Protein AF-A0A9Q0ZVD1-F1 (afdb_monomer)

Sequence (85 aa):
MRKIVAQSLTGEKFSKEQASRDPDNYFNIRMLTCPAAEMVDGSKVLYFEQAFWRTPQKPFRQRFYMVKPCPKELKCDVEVGFVCH

Solvent-accessible surface area (backbone atoms only — not comparable to full-atom values): 4850 Å² total; per-residue (Å²): 107,44,66,59,54,52,57,68,62,38,47,78,50,66,39,48,70,58,16,69,76,40,61,92,84,33,71,44,35,34,36,45,24,44,86,70,48,72,46,97,89,69,29,38,30,28,38,36,37,34,14,49,61,92,41,65,91,58,54,84,41,75,49,39,38,36,36,27,67,38,58,89,91,48,99,58,70,57,39,78,44,74,60,81,129

Structure (mmCIF, N/CA/C/O backbone):
data_AF-A0A9Q0ZVD1-F1
#
_entry.id   AF-A0A9Q0ZVD1-F1
#
loop_
_atom_site.group_PDB
_atom_site.id
_atom_site.type_symbol
_atom_site.label_atom_id
_atom_site.label_alt_id
_atom_site.label_comp_id
_atom_site.label_asym_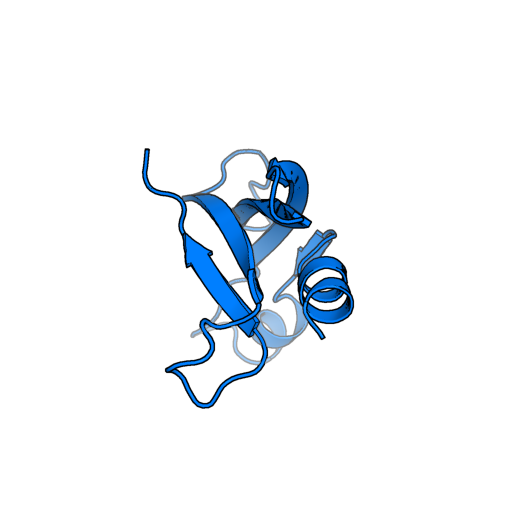id
_atom_site.label_entity_id
_atom_site.label_seq_id
_atom_site.pdbx_PDB_ins_code
_atom_site.Cartn_x
_atom_site.Cartn_y
_atom_site.Cartn_z
_atom_site.occupancy
_atom_site.B_iso_or_equiv
_atom_site.auth_seq_id
_atom_site.auth_comp_id
_atom_site.auth_asym_id
_atom_site.auth_atom_id
_atom_site.pdbx_PDB_model_num
ATOM 1 N N . MET A 1 1 ? -16.680 -1.137 9.182 1.00 75.62 1 MET A N 1
ATOM 2 C CA . MET A 1 1 ? -15.927 -0.447 8.111 1.00 75.62 1 MET A CA 1
ATOM 3 C C . MET A 1 1 ? -14.409 -0.451 8.311 1.00 75.62 1 MET A C 1
ATOM 5 O O . MET A 1 1 ? -13.753 -1.119 7.526 1.00 75.62 1 MET A O 1
ATOM 9 N N . ARG A 1 2 ? -13.817 0.148 9.365 1.00 84.19 2 ARG A N 1
ATOM 10 C CA . ARG A 1 2 ? -12.335 0.198 9.534 1.00 84.19 2 ARG A CA 1
ATOM 11 C C . ARG A 1 2 ? -11.595 -1.150 9.444 1.00 84.19 2 ARG A C 1
ATOM 13 O O . ARG A 1 2 ? -10.540 -1.228 8.831 1.00 84.19 2 ARG A O 1
ATOM 20 N N . LYS A 1 3 ? -12.164 -2.223 10.013 1.00 89.62 3 LYS A N 1
ATOM 21 C CA . LYS A 1 3 ? -11.578 -3.577 9.962 1.00 89.62 3 LYS A CA 1
ATOM 22 C C . LYS A 1 3 ? -11.474 -4.102 8.524 1.00 89.62 3 LYS A C 1
ATOM 24 O O . LYS A 1 3 ? -10.428 -4.614 8.152 1.00 89.62 3 LYS A O 1
ATOM 29 N N . ILE A 1 4 ? -12.527 -3.904 7.728 1.00 95.75 4 ILE A N 1
ATOM 30 C CA . ILE A 1 4 ? -12.590 -4.317 6.318 1.00 95.75 4 ILE A CA 1
ATOM 31 C C . ILE A 1 4 ? -11.547 -3.547 5.504 1.00 95.75 4 ILE A C 1
ATOM 33 O O . ILE A 1 4 ? -10.817 -4.147 4.720 1.00 95.75 4 ILE A O 1
ATOM 37 N N . VAL A 1 5 ? -11.431 -2.234 5.734 1.00 96.94 5 VAL A N 1
ATOM 38 C CA . VAL A 1 5 ? -10.422 -1.390 5.072 1.00 96.94 5 VAL A CA 1
ATOM 39 C C . VAL A 1 5 ? -9.010 -1.863 5.418 1.00 96.94 5 VAL A C 1
ATOM 41 O O . VAL A 1 5 ? -8.221 -2.122 4.515 1.00 96.94 5 VAL A O 1
ATOM 44 N N . ALA A 1 6 ? -8.702 -2.053 6.705 1.00 96.38 6 ALA A N 1
ATOM 45 C CA . ALA A 1 6 ? -7.385 -2.520 7.133 1.00 96.38 6 ALA A CA 1
ATOM 46 C C . ALA A 1 6 ? -7.037 -3.897 6.537 1.00 96.38 6 ALA A C 1
ATOM 48 O O . ALA A 1 6 ? -5.948 -4.072 6.001 1.00 96.38 6 ALA A O 1
ATOM 49 N N . GLN A 1 7 ? -7.974 -4.849 6.559 1.00 96.88 7 GLN A N 1
ATOM 50 C CA . GLN A 1 7 ? -7.791 -6.174 5.955 1.00 96.88 7 GLN A CA 1
ATOM 51 C C . GLN A 1 7 ? -7.569 -6.096 4.440 1.00 96.88 7 GLN A C 1
ATOM 53 O O . GLN A 1 7 ? -6.694 -6.773 3.908 1.00 96.88 7 GLN A O 1
ATOM 58 N N . SER A 1 8 ? -8.313 -5.235 3.747 1.00 97.81 8 SER A N 1
ATOM 59 C CA . SER A 1 8 ? -8.183 -5.063 2.295 1.00 97.81 8 SER A CA 1
ATOM 60 C C . SER A 1 8 ? -6.827 -4.473 1.901 1.00 97.81 8 SER A C 1
ATOM 62 O O . SER A 1 8 ? -6.276 -4.849 0.866 1.00 97.81 8 SER A O 1
ATOM 64 N N . LEU A 1 9 ? -6.279 -3.579 2.734 1.00 97.38 9 LEU A N 1
ATOM 65 C CA . LEU A 1 9 ? -4.953 -2.989 2.541 1.00 97.38 9 LEU A CA 1
ATOM 66 C C . LEU A 1 9 ? -3.822 -3.982 2.820 1.00 97.38 9 LEU A C 1
ATOM 68 O O . LEU A 1 9 ? -2.782 -3.892 2.180 1.00 97.38 9 LEU A O 1
ATOM 72 N N . THR A 1 10 ? -4.012 -4.929 3.740 1.00 98.00 10 THR A N 1
ATOM 73 C CA . THR A 1 10 ? -2.976 -5.912 4.091 1.00 98.00 10 THR A CA 1
ATOM 74 C C . THR A 1 10 ? -2.696 -6.931 2.980 1.00 98.00 10 THR A C 1
ATOM 76 O O . THR A 1 10 ? -3.496 -7.146 2.062 1.00 98.00 10 THR A O 1
ATOM 79 N N . GLY A 1 11 ? -1.541 -7.584 3.098 1.00 98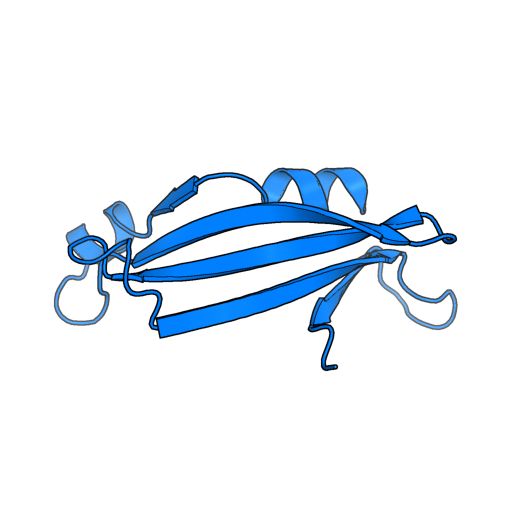.44 11 GLY A N 1
ATOM 80 C CA . GLY A 1 11 ? -1.064 -8.622 2.197 1.00 98.44 11 GLY A CA 1
ATOM 81 C C . GLY A 1 11 ? -0.087 -8.105 1.147 1.00 98.44 11 GLY A C 1
ATOM 82 O O . GLY A 1 11 ? 0.362 -6.958 1.175 1.00 98.44 11 GLY A O 1
ATOM 83 N N . GLU A 1 12 ? 0.253 -8.997 0.224 1.00 98.56 12 GLU A N 1
ATOM 84 C CA . GLU A 1 12 ? 1.090 -8.704 -0.932 1.00 98.56 12 GLU A CA 1
ATOM 85 C C . GLU A 1 12 ? 0.209 -8.496 -2.168 1.00 98.56 12 GLU A C 1
ATOM 87 O O . GLU A 1 12 ? -0.732 -9.256 -2.411 1.00 98.56 12 GLU A O 1
ATOM 92 N N . LYS A 1 13 ? 0.483 -7.440 -2.935 1.00 98.75 13 LYS A N 1
ATOM 93 C CA . LYS A 1 13 ? -0.265 -7.076 -4.145 1.00 98.75 13 LYS A CA 1
ATOM 94 C C . LYS A 1 13 ? 0.693 -6.586 -5.224 1.00 98.75 13 LYS A C 1
ATOM 96 O O . LYS A 1 13 ? 1.760 -6.055 -4.923 1.00 98.75 13 LYS A O 1
ATOM 101 N N . PHE A 1 14 ? 0.294 -6.728 -6.484 1.00 98.69 14 PHE A N 1
ATOM 102 C CA . PHE A 1 14 ? 1.103 -6.322 -7.632 1.00 98.69 14 PHE A CA 1
ATOM 103 C C . PHE A 1 14 ? 0.262 -5.556 -8.647 1.00 98.69 14 PHE A C 1
ATOM 105 O O . PHE A 1 14 ? -0.857 -5.961 -8.950 1.00 98.69 14 PHE A O 1
ATOM 112 N N . SER A 1 15 ? 0.828 -4.518 -9.261 1.00 98.69 15 SER A N 1
ATOM 113 C CA . SER A 1 15 ? 0.235 -3.854 -10.436 1.00 98.69 15 SER A CA 1
ATOM 114 C C . SER A 1 15 ? 0.561 -4.578 -11.753 1.00 98.69 15 SER A C 1
ATOM 116 O O . SER A 1 15 ? 0.571 -3.967 -12.821 1.00 98.69 15 SER A O 1
ATOM 118 N N . LYS A 1 16 ? 0.845 -5.887 -11.701 1.00 98.62 16 LYS A N 1
ATOM 119 C CA . LYS A 1 16 ? 1.334 -6.686 -12.837 1.00 98.62 16 LYS A CA 1
ATOM 120 C C . LYS A 1 16 ? 0.401 -6.630 -14.043 1.00 98.62 16 LYS A C 1
ATOM 122 O O . LYS A 1 16 ? 0.875 -6.442 -15.159 1.00 98.62 16 LYS A O 1
ATOM 127 N N . GLU A 1 17 ? -0.901 -6.794 -13.827 1.00 98.69 17 GLU A N 1
ATOM 128 C CA . GLU A 1 17 ? -1.890 -6.789 -14.912 1.00 98.69 17 GLU A CA 1
ATOM 129 C C . GLU A 1 17 ? -1.968 -5.419 -15.592 1.00 98.69 17 GLU A C 1
ATOM 131 O O . GLU A 1 17 ? -1.924 -5.338 -16.817 1.00 98.69 17 GLU A O 1
ATOM 136 N N . GLN A 1 18 ? -1.983 -4.336 -14.807 1.00 98.75 18 GLN A N 1
ATOM 137 C CA . GLN A 1 18 ? -1.957 -2.967 -15.326 1.00 98.75 18 GLN A CA 1
ATOM 138 C C . GLN A 1 18 ? -0.689 -2.702 -16.146 1.00 98.75 18 GLN A C 1
ATOM 140 O O . GLN A 1 18 ? -0.787 -2.237 -17.276 1.00 98.75 18 GLN A O 1
ATOM 145 N N . ALA A 1 19 ? 0.480 -3.046 -15.602 1.00 98.56 19 ALA A N 1
ATOM 146 C CA . ALA A 1 19 ? 1.766 -2.856 -16.268 1.00 98.56 19 ALA A CA 1
ATOM 147 C C . ALA A 1 19 ? 1.917 -3.706 -17.538 1.00 98.56 19 ALA A C 1
ATOM 149 O O . ALA A 1 19 ? 2.614 -3.318 -18.464 1.00 98.56 19 ALA A O 1
ATOM 150 N N . SER A 1 20 ? 1.266 -4.871 -17.593 1.00 98.44 20 SER A N 1
ATOM 151 C CA . SER A 1 20 ? 1.264 -5.708 -18.800 1.00 98.44 20 SER A CA 1
ATOM 152 C C . SER A 1 20 ? 0.345 -5.140 -19.883 1.00 98.44 20 SER A C 1
ATOM 154 O O . SER A 1 20 ? 0.620 -5.310 -21.065 1.00 98.44 20 SER A O 1
ATOM 156 N N . ARG A 1 21 ? -0.748 -4.475 -19.485 1.00 98.69 21 ARG A N 1
ATOM 157 C CA . ARG A 1 21 ? -1.712 -3.856 -20.403 1.00 98.69 21 ARG A CA 1
ATOM 158 C C . ARG A 1 21 ? -1.209 -2.536 -20.992 1.00 98.69 21 ARG A C 1
ATOM 160 O O . ARG A 1 21 ? -1.557 -2.230 -22.123 1.00 98.69 21 ARG A O 1
ATOM 167 N N . ASP A 1 22 ? -0.436 -1.767 -20.229 1.00 98.56 22 ASP A N 1
ATOM 168 C CA . ASP A 1 22 ? 0.107 -0.468 -20.643 1.00 98.56 22 ASP A CA 1
ATOM 169 C C . ASP A 1 22 ? 1.556 -0.300 -20.132 1.00 98.56 22 ASP A C 1
ATOM 171 O O . ASP A 1 22 ? 1.795 0.346 -19.103 1.00 98.56 22 ASP A O 1
ATOM 175 N N . PRO A 1 23 ? 2.524 -0.948 -20.809 1.00 97.75 23 PRO A N 1
ATOM 176 C CA . PRO A 1 23 ? 3.913 -1.006 -20.358 1.00 97.75 23 PRO A CA 1
ATOM 177 C C . PRO A 1 23 ? 4.679 0.310 -20.533 1.00 97.75 23 PRO A C 1
ATOM 179 O O . PRO A 1 23 ? 5.707 0.489 -19.879 1.00 97.75 23 PRO A O 1
ATOM 182 N N . ASP A 1 24 ? 4.195 1.225 -21.376 1.00 98.44 24 ASP A N 1
ATOM 183 C CA . ASP A 1 24 ? 4.854 2.511 -21.628 1.00 98.44 24 ASP A CA 1
ATOM 184 C C . ASP A 1 24 ? 4.643 3.494 -20.467 1.00 98.44 24 ASP A C 1
ATOM 186 O O . ASP A 1 24 ? 5.497 4.340 -20.200 1.00 98.44 24 ASP A O 1
ATOM 190 N N . ASN A 1 25 ? 3.527 3.359 -19.740 1.00 98.38 25 ASN A N 1
ATOM 191 C CA . ASN A 1 25 ? 3.137 4.294 -18.682 1.00 98.38 25 ASN A CA 1
ATOM 192 C C . ASN A 1 25 ? 3.201 3.698 -17.270 1.00 98.38 25 ASN A C 1
ATOM 194 O O . ASN A 1 25 ? 3.308 4.446 -16.292 1.00 98.38 25 ASN A O 1
ATOM 198 N N . TYR A 1 26 ? 3.134 2.369 -17.128 1.00 98.56 26 TYR A N 1
ATOM 199 C CA . TYR A 1 26 ? 3.034 1.724 -15.820 1.00 98.56 26 TYR A CA 1
ATOM 200 C C . TYR A 1 26 ? 4.079 0.634 -15.608 1.00 98.56 26 TYR A C 1
ATOM 202 O O . TYR A 1 26 ? 4.200 -0.331 -16.357 1.00 98.56 26 TYR A O 1
ATOM 210 N N . PHE A 1 27 ? 4.773 0.725 -14.475 1.00 98.56 27 PHE A N 1
ATOM 211 C CA . PHE A 1 27 ? 5.654 -0.334 -14.002 1.00 98.56 27 PHE A CA 1
ATOM 212 C C . PHE A 1 27 ? 4.901 -1.357 -13.150 1.00 98.56 27 PHE A C 1
ATOM 214 O O . PHE A 1 27 ? 3.967 -1.026 -12.414 1.00 98.56 27 PHE A O 1
ATOM 221 N N . ASN A 1 28 ? 5.362 -2.610 -13.179 1.00 98.62 28 ASN A N 1
ATOM 222 C CA . ASN A 1 28 ? 4.921 -3.616 -12.217 1.00 98.62 28 ASN A CA 1
ATOM 223 C C . ASN A 1 28 ? 5.567 -3.332 -10.847 1.00 98.62 28 ASN A C 1
ATOM 225 O O . ASN A 1 28 ? 6.775 -3.508 -10.650 1.00 98.62 28 ASN A O 1
ATOM 229 N N . ILE A 1 29 ? 4.746 -2.876 -9.910 1.00 98.81 29 ILE A N 1
ATOM 230 C CA . ILE A 1 29 ? 5.119 -2.506 -8.551 1.00 98.81 29 ILE A CA 1
ATOM 231 C C . ILE A 1 29 ? 4.566 -3.565 -7.608 1.00 98.81 29 ILE A C 1
ATOM 233 O O . ILE A 1 29 ? 3.381 -3.894 -7.649 1.00 98.81 29 ILE A O 1
ATOM 237 N N . ARG A 1 30 ? 5.434 -4.060 -6.729 1.00 98.75 30 ARG A N 1
ATOM 238 C CA . ARG A 1 30 ? 5.065 -4.859 -5.567 1.00 98.75 30 ARG A CA 1
ATOM 239 C C . ARG A 1 30 ? 4.669 -3.922 -4.434 1.00 98.75 30 ARG A C 1
ATOM 241 O O . ARG A 1 30 ? 5.421 -3.009 -4.099 1.00 98.75 30 ARG A O 1
ATOM 248 N N . MET A 1 31 ? 3.523 -4.185 -3.830 1.00 98.69 31 MET A N 1
ATOM 249 C CA . MET A 1 31 ? 3.065 -3.597 -2.579 1.00 98.69 31 MET A CA 1
ATOM 250 C C . MET A 1 31 ? 3.050 -4.696 -1.518 1.00 98.69 31 MET A C 1
ATOM 252 O O . MET A 1 31 ? 2.459 -5.749 -1.747 1.00 98.69 31 MET A O 1
ATOM 256 N N . LEU A 1 32 ? 3.664 -4.447 -0.364 1.00 98.62 32 LEU A N 1
ATOM 257 C CA . LEU A 1 32 ? 3.541 -5.307 0.812 1.00 98.62 32 LEU A CA 1
ATOM 258 C C . LEU A 1 32 ? 3.003 -4.477 1.971 1.00 98.62 32 LEU A C 1
ATOM 260 O O . LEU A 1 32 ? 3.459 -3.362 2.220 1.00 98.62 32 LEU A O 1
ATOM 264 N N . THR A 1 33 ? 2.003 -5.000 2.671 1.00 98.50 33 THR A N 1
ATOM 265 C CA . THR A 1 33 ? 1.409 -4.329 3.828 1.00 98.50 33 THR A CA 1
ATOM 266 C C . THR A 1 33 ? 1.092 -5.327 4.926 1.00 98.50 33 THR A C 1
ATOM 268 O O . THR A 1 33 ? 0.449 -6.348 4.679 1.00 98.50 33 THR A O 1
ATOM 271 N N . CYS A 1 34 ? 1.500 -5.027 6.155 1.00 97.81 34 CYS A N 1
ATOM 272 C CA . CYS A 1 34 ? 1.238 -5.871 7.317 1.00 97.81 34 CYS A CA 1
ATOM 273 C C . CYS A 1 34 ? 0.850 -5.037 8.548 1.00 97.81 34 CYS A C 1
ATOM 275 O O . CYS A 1 34 ? 1.198 -3.856 8.632 1.00 97.81 34 CYS A O 1
ATOM 277 N N . PRO A 1 35 ? 0.109 -5.614 9.512 1.00 97.31 35 PRO A N 1
ATOM 278 C CA . PRO A 1 35 ? -0.130 -4.955 10.791 1.00 97.31 35 PRO A CA 1
ATOM 279 C C . PRO A 1 35 ? 1.193 -4.686 11.514 1.00 97.31 35 PRO A C 1
ATOM 281 O O . PRO A 1 35 ? 2.005 -5.595 11.664 1.00 97.31 35 PRO A O 1
ATOM 284 N N . ALA A 1 36 ? 1.391 -3.449 11.965 1.00 96.75 36 ALA A N 1
ATOM 285 C CA . ALA A 1 36 ? 2.569 -3.031 12.724 1.00 96.75 36 ALA A CA 1
ATOM 286 C C . ALA A 1 36 ? 2.239 -2.768 14.199 1.00 96.75 36 ALA A C 1
ATOM 288 O O . ALA A 1 36 ? 3.021 -3.125 15.073 1.00 96.75 36 ALA A O 1
ATOM 289 N N . ALA A 1 37 ? 1.078 -2.166 14.479 1.00 95.56 37 ALA A N 1
ATOM 290 C CA . ALA A 1 37 ? 0.604 -1.925 15.838 1.00 95.56 37 ALA A CA 1
ATOM 291 C C . ALA A 1 37 ? -0.921 -1.732 15.890 1.00 95.56 37 ALA A C 1
ATOM 293 O O . ALA A 1 37 ? -1.594 -1.536 14.873 1.00 95.56 37 ALA A O 1
ATOM 294 N N . GLU A 1 38 ? -1.464 -1.747 17.103 1.00 95.00 38 GLU A N 1
ATOM 295 C CA . GLU A 1 38 ? -2.827 -1.327 17.412 1.00 95.00 38 GLU A CA 1
ATOM 296 C C . GLU A 1 38 ? -2.781 -0.259 18.501 1.00 95.00 38 GLU A C 1
ATOM 298 O O . GLU A 1 38 ? -2.136 -0.435 19.532 1.00 95.00 38 GLU A O 1
ATOM 303 N N . MET A 1 39 ? -3.447 0.862 18.243 1.00 92.06 39 MET A N 1
ATOM 304 C CA . MET A 1 39 ? -3.528 1.987 19.167 1.00 92.06 39 MET A CA 1
ATOM 305 C C . MET A 1 39 ? -4.609 1.730 20.222 1.00 92.06 39 MET A C 1
ATOM 307 O O . MET A 1 39 ? -5.528 0.937 20.013 1.00 92.06 39 MET A O 1
ATOM 311 N N . VAL A 1 40 ? -4.539 2.452 21.341 1.00 91.69 40 VAL A N 1
ATOM 312 C CA . VAL A 1 40 ? -5.473 2.304 22.477 1.00 91.69 40 VAL A CA 1
ATOM 313 C C . VAL A 1 40 ? -6.938 2.561 22.081 1.00 91.69 40 VAL A C 1
ATOM 315 O O . VAL A 1 40 ? -7.846 1.940 22.623 1.00 91.69 40 VAL A O 1
ATOM 318 N N . ASP A 1 41 ? -7.186 3.420 21.091 1.00 89.12 41 ASP A N 1
ATOM 319 C CA . ASP A 1 41 ? -8.519 3.715 20.533 1.00 89.12 41 ASP A CA 1
ATOM 320 C C . ASP A 1 41 ? -9.015 2.658 19.505 1.00 89.12 41 ASP A C 1
ATOM 322 O O . ASP A 1 41 ? -10.063 2.798 18.850 1.00 89.12 41 ASP A O 1
ATOM 326 N N . GLY A 1 42 ? -8.256 1.572 19.335 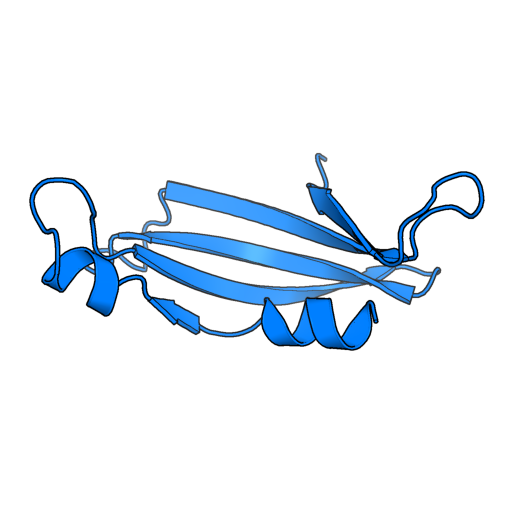1.00 90.62 42 GLY A N 1
ATOM 327 C CA . GLY A 1 42 ? -8.505 0.502 18.373 1.00 90.62 42 GLY A CA 1
ATOM 328 C C . GLY A 1 42 ? -8.180 0.877 16.924 1.00 90.62 42 GLY A C 1
ATOM 329 O O . GLY A 1 42 ? -8.608 0.174 15.999 1.00 90.62 42 GLY A O 1
ATOM 330 N N . SER A 1 43 ? -7.483 1.993 16.695 1.00 94.12 43 SER A N 1
ATOM 331 C CA . SER A 1 43 ? -6.924 2.338 15.388 1.00 94.12 43 SER A CA 1
ATOM 332 C C . SER A 1 43 ? -5.828 1.346 15.006 1.00 94.12 43 SER A C 1
ATOM 334 O O . SER A 1 43 ? -5.021 0.931 15.838 1.00 94.12 43 SER A O 1
ATOM 336 N N . LYS A 1 44 ? -5.797 0.934 13.737 1.00 96.12 44 LYS A N 1
ATOM 337 C CA . LYS A 1 44 ? -4.807 -0.031 13.238 1.00 96.12 44 LYS A CA 1
ATOM 338 C C . LYS A 1 44 ? -3.665 0.709 12.563 1.00 96.12 44 LYS A C 1
ATOM 340 O O . LYS A 1 44 ? -3.916 1.478 11.639 1.00 96.12 44 LYS A O 1
ATOM 345 N N . VAL A 1 45 ? -2.433 0.441 12.983 1.00 96.81 45 VAL A N 1
ATOM 346 C CA . VAL A 1 45 ? -1.227 0.926 12.310 1.00 96.81 45 VAL A CA 1
ATOM 347 C C . VAL A 1 45 ? -0.701 -0.186 11.411 1.00 96.81 45 VAL A C 1
ATOM 349 O O . VAL A 1 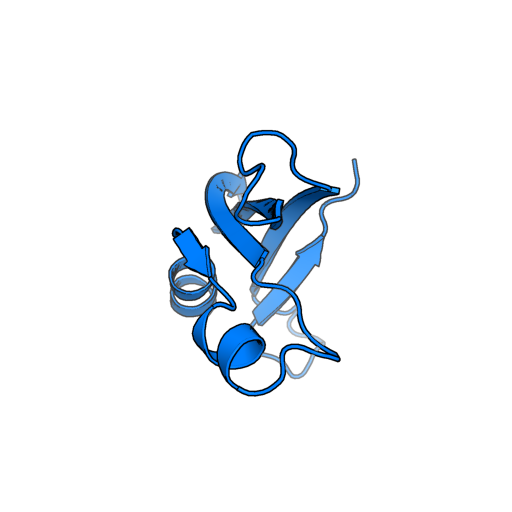45 ? -0.447 -1.300 11.869 1.00 96.81 45 VAL A O 1
ATOM 352 N N . LEU A 1 46 ? -0.556 0.107 10.124 1.00 97.62 46 LEU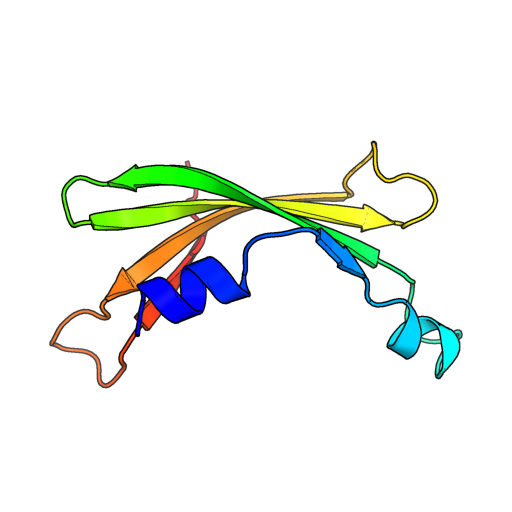 A N 1
ATOM 353 C CA . LEU A 1 46 ? -0.068 -0.809 9.103 1.00 97.62 46 LEU A CA 1
ATOM 354 C C . LEU A 1 46 ? 1.287 -0.326 8.600 1.00 97.62 46 LEU A C 1
ATOM 356 O O . LEU A 1 46 ? 1.418 0.826 8.187 1.00 97.62 46 LEU A O 1
ATOM 360 N N . TYR A 1 47 ? 2.274 -1.212 8.586 1.00 97.88 47 TYR A N 1
ATOM 361 C CA . TYR A 1 47 ? 3.471 -1.000 7.789 1.00 97.88 47 TYR A CA 1
ATOM 362 C C . TYR A 1 47 ? 3.130 -1.224 6.317 1.00 97.88 47 TYR A C 1
ATOM 364 O O . TYR A 1 47 ? 2.449 -2.192 5.981 1.00 97.88 47 TYR A O 1
ATOM 372 N N . PHE A 1 48 ? 3.606 -0.339 5.447 1.00 98.12 48 PHE A N 1
ATOM 373 C CA . PHE A 1 48 ? 3.388 -0.387 4.009 1.00 98.12 48 PHE A CA 1
ATOM 374 C C . PHE A 1 48 ? 4.683 -0.086 3.266 1.00 98.12 48 PHE A C 1
ATOM 376 O O . PHE A 1 48 ? 5.340 0.923 3.531 1.00 98.12 48 PHE A O 1
ATOM 383 N N . GLU A 1 49 ? 4.996 -0.899 2.264 1.00 98.50 49 GLU A N 1
ATOM 384 C CA . GLU A 1 49 ? 6.100 -0.653 1.344 1.00 98.50 49 GLU A CA 1
ATOM 385 C C . GLU A 1 49 ? 5.696 -0.846 -0.118 1.00 98.50 49 GLU A C 1
ATOM 387 O O . GLU A 1 49 ? 4.816 -1.645 -0.452 1.00 98.50 49 GLU A O 1
ATOM 392 N N . GLN A 1 50 ? 6.376 -0.109 -0.996 1.00 98.75 50 GLN A N 1
ATOM 393 C CA . GLN A 1 50 ? 6.330 -0.294 -2.440 1.00 98.75 50 GLN A CA 1
ATOM 394 C C . GLN A 1 50 ? 7.741 -0.450 -2.997 1.00 98.75 50 GLN A C 1
ATOM 396 O O . GLN A 1 50 ? 8.647 0.322 -2.670 1.00 98.75 50 GLN A O 1
ATOM 401 N N . ALA A 1 51 ? 7.902 -1.427 -3.881 1.00 98.81 51 ALA A N 1
ATOM 402 C CA . ALA A 1 51 ? 9.151 -1.729 -4.559 1.00 98.81 51 ALA A CA 1
ATOM 403 C C . ALA A 1 51 ? 8.891 -2.076 -6.028 1.00 98.81 51 ALA A C 1
ATOM 405 O O . ALA A 1 51 ? 7.837 -2.610 -6.379 1.00 98.81 51 ALA A O 1
ATOM 406 N N . PHE A 1 52 ? 9.865 -1.826 -6.902 1.00 98.44 52 PHE A N 1
ATOM 407 C CA . PHE A 1 52 ? 9.847 -2.429 -8.234 1.00 98.44 52 PHE A CA 1
ATOM 408 C C . PHE A 1 52 ? 9.895 -3.954 -8.104 1.00 98.44 52 PHE A C 1
ATOM 410 O O . PHE A 1 52 ? 10.683 -4.481 -7.320 1.00 98.44 52 PHE A O 1
ATOM 417 N N . TRP A 1 53 ? 9.098 -4.676 -8.899 1.00 96.56 53 TRP A N 1
ATOM 418 C CA . TRP A 1 53 ? 8.970 -6.135 -8.761 1.00 96.56 53 TRP A CA 1
ATOM 419 C C . TRP A 1 53 ? 10.291 -6.909 -8.921 1.00 96.56 53 TRP A C 1
ATOM 421 O O . TRP A 1 53 ? 10.431 -7.989 -8.359 1.00 96.56 53 TRP A O 1
ATOM 431 N N . ARG A 1 54 ? 11.260 -6.360 -9.670 1.00 97.88 54 ARG A N 1
ATOM 432 C CA . ARG A 1 54 ? 12.598 -6.953 -9.865 1.00 97.88 54 ARG A CA 1
ATOM 433 C C . ARG A 1 54 ? 13.541 -6.743 -8.679 1.00 97.88 54 ARG A C 1
ATOM 435 O O . ARG A 1 54 ? 14.549 -7.432 -8.579 1.00 97.88 54 ARG A O 1
ATOM 442 N N . THR A 1 55 ? 13.243 -5.786 -7.805 1.00 98.25 55 THR A N 1
ATOM 443 C CA . THR A 1 55 ? 14.059 -5.452 -6.630 1.00 98.25 55 THR A CA 1
ATOM 444 C C . THR A 1 55 ? 13.177 -5.310 -5.385 1.00 98.25 55 THR A C 1
ATOM 446 O O . THR A 1 55 ? 13.150 -4.237 -4.774 1.00 98.25 55 THR A O 1
ATOM 449 N N . PRO A 1 56 ? 12.428 -6.361 -4.998 1.00 98.00 56 PRO A N 1
ATOM 450 C CA . PRO A 1 56 ? 11.475 -6.301 -3.887 1.00 98.00 56 PRO A CA 1
ATOM 451 C C . PRO A 1 56 ? 12.133 -5.959 -2.540 1.00 98.00 56 PRO A C 1
ATOM 453 O O . PRO A 1 56 ? 11.484 -5.388 -1.676 1.00 98.00 56 PRO A O 1
ATOM 456 N N . GLN A 1 57 ? 13.425 -6.251 -2.387 1.00 98.00 57 GLN A N 1
ATOM 457 C CA . GLN A 1 57 ? 14.253 -5.966 -1.214 1.00 98.00 57 GLN A CA 1
ATOM 458 C C . GLN A 1 57 ? 14.765 -4.516 -1.134 1.00 98.00 57 GLN A C 1
ATOM 460 O O . GLN A 1 57 ? 15.452 -4.161 -0.181 1.00 98.00 57 GLN A O 1
ATOM 465 N N . LYS A 1 58 ? 14.490 -3.685 -2.148 1.00 98.31 58 LYS A N 1
ATOM 466 C CA . LYS A 1 58 ? 14.882 -2.266 -2.202 1.00 98.31 58 LYS A CA 1
ATOM 467 C C . LYS A 1 58 ? 13.637 -1.393 -2.408 1.00 98.31 58 LYS A C 1
ATOM 469 O O . LYS A 1 58 ? 13.443 -0.868 -3.509 1.00 98.31 58 LYS A O 1
ATOM 474 N N . PRO A 1 59 ? 12.754 -1.276 -1.400 1.00 98.44 59 PRO A N 1
ATOM 475 C CA . PRO A 1 59 ? 11.548 -0.472 -1.528 1.00 98.44 59 PRO A CA 1
ATOM 476 C C . PRO A 1 59 ? 11.903 1.001 -1.737 1.00 98.44 59 PRO A C 1
ATOM 478 O O . PRO A 1 59 ? 12.706 1.575 -1.007 1.00 98.44 59 PRO A O 1
ATOM 481 N N . PHE A 1 60 ? 11.282 1.628 -2.734 1.00 98.31 60 PHE A N 1
ATOM 482 C CA . PHE A 1 60 ? 11.462 3.058 -3.007 1.00 98.31 60 PHE A CA 1
ATOM 483 C C . PHE A 1 60 ? 10.563 3.926 -2.114 1.00 98.31 60 PHE A C 1
ATOM 485 O O . PHE A 1 60 ? 10.722 5.145 -2.052 1.00 98.31 60 PHE A O 1
ATOM 492 N N . ARG A 1 61 ? 9.582 3.314 -1.436 1.00 98.12 61 ARG A N 1
ATOM 493 C CA . ARG A 1 61 ? 8.687 3.983 -0.493 1.00 98.12 61 ARG A CA 1
ATOM 494 C C . ARG A 1 61 ? 8.323 3.038 0.641 1.00 98.12 61 ARG A C 1
ATOM 496 O O . ARG A 1 61 ? 7.836 1.943 0.390 1.00 98.12 61 ARG A O 1
ATOM 503 N N . GLN A 1 62 ? 8.494 3.509 1.870 1.00 97.81 62 GLN A N 1
ATOM 504 C CA . GLN A 1 62 ? 8.058 2.846 3.099 1.00 97.81 62 GLN A CA 1
ATOM 505 C C . GLN A 1 62 ? 7.263 3.854 3.940 1.00 97.81 62 GLN A C 1
ATOM 507 O O . GLN A 1 62 ? 7.640 5.029 4.009 1.00 97.81 62 GLN A O 1
ATOM 512 N N . ARG A 1 63 ? 6.127 3.446 4.511 1.00 97.19 63 ARG A N 1
ATOM 513 C CA . ARG A 1 63 ? 5.205 4.297 5.283 1.00 97.19 63 ARG A CA 1
ATOM 514 C C . ARG A 1 63 ? 4.540 3.501 6.402 1.00 97.19 63 ARG A C 1
ATOM 516 O O . ARG A 1 63 ? 4.402 2.285 6.306 1.00 97.19 63 ARG A O 1
ATOM 523 N N . PHE A 1 64 ? 4.049 4.221 7.405 1.00 97.12 64 PHE A N 1
ATOM 524 C CA . PHE A 1 64 ? 3.056 3.711 8.342 1.00 97.12 64 PHE A CA 1
ATOM 525 C C . PHE A 1 64 ? 1.706 4.359 8.044 1.00 97.12 64 PHE A C 1
ATOM 527 O O . PHE A 1 64 ? 1.600 5.585 8.034 1.00 97.12 64 PHE A O 1
ATOM 534 N 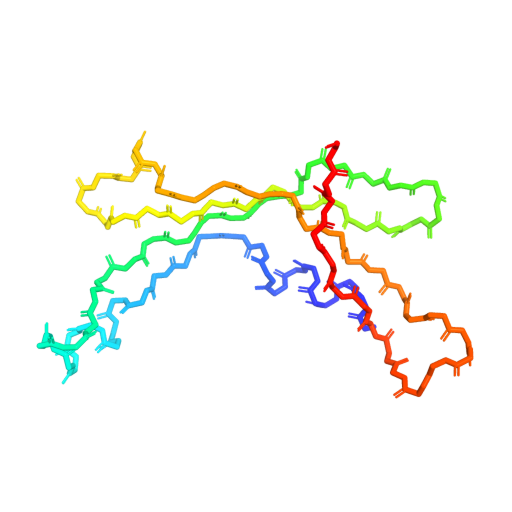N . TYR A 1 65 ? 0.684 3.546 7.797 1.00 96.81 65 TYR A N 1
ATOM 535 C CA . TYR A 1 65 ? -0.697 4.002 7.674 1.00 96.81 65 TYR A CA 1
ATOM 536 C C . TYR A 1 65 ? -1.448 3.769 8.973 1.00 96.81 65 TYR A C 1
ATOM 538 O O . TYR A 1 65 ? -1.364 2.688 9.545 1.00 96.81 65 TYR A O 1
ATOM 546 N N . MET A 1 66 ? -2.246 4.738 9.396 1.00 96.88 66 MET A N 1
ATOM 547 C CA . MET A 1 66 ? -3.218 4.575 10.464 1.00 96.88 66 MET A CA 1
ATOM 548 C C . MET A 1 66 ? -4.619 4.506 9.864 1.00 96.88 66 MET A C 1
ATOM 550 O O . MET A 1 66 ? -5.041 5.415 9.154 1.00 96.88 66 MET A O 1
ATOM 554 N N . VAL A 1 67 ? -5.334 3.424 10.164 1.00 97.19 67 VAL A N 1
ATOM 555 C CA . VAL A 1 67 ? -6.726 3.200 9.766 1.00 97.19 67 VAL A CA 1
ATOM 556 C C . VAL A 1 67 ? -7.602 3.325 11.005 1.00 97.19 67 VAL A C 1
ATOM 558 O O . VAL A 1 67 ? -7.555 2.474 11.901 1.00 97.19 67 VAL A O 1
ATOM 561 N N . LYS A 1 68 ? -8.420 4.376 11.053 1.00 95.94 68 LYS A N 1
ATOM 562 C CA . LYS A 1 68 ? -9.254 4.716 12.213 1.00 95.94 68 LYS A CA 1
ATOM 563 C C . LYS A 1 68 ? -10.670 5.130 11.793 1.00 95.94 68 LYS A C 1
ATOM 565 O O . LYS A 1 68 ? -10.890 5.425 10.620 1.00 95.94 68 LYS A O 1
ATOM 570 N N . PRO A 1 69 ? -11.667 5.097 12.695 1.00 94.69 69 PRO A N 1
ATOM 571 C CA . PRO A 1 69 ? -12.967 5.700 12.417 1.00 94.69 69 PRO A CA 1
ATOM 572 C C . PRO A 1 69 ? -12.787 7.193 12.139 1.00 94.69 69 PRO A C 1
ATOM 574 O O . PRO A 1 69 ? -11.932 7.825 12.762 1.00 94.69 69 PRO A O 1
ATOM 577 N N . CYS A 1 70 ? -13.595 7.754 11.245 1.00 94.38 70 CYS A N 1
ATOM 578 C CA . CYS A 1 70 ? -13.628 9.206 11.121 1.00 94.38 70 CYS A CA 1
ATOM 579 C C . CYS A 1 70 ? -14.118 9.858 12.429 1.00 94.38 70 CYS A C 1
ATOM 581 O O . CYS A 1 70 ? -14.987 9.296 13.108 1.00 94.38 70 CYS A O 1
ATOM 583 N N . PRO A 1 71 ? -13.596 11.046 12.776 1.00 91.88 71 PRO A N 1
ATOM 584 C CA . PRO A 1 71 ? -14.184 11.898 13.802 1.00 91.88 71 PRO A CA 1
ATOM 585 C C . PRO A 1 71 ? -15.662 12.194 13.513 1.00 91.88 71 PRO A C 1
ATOM 587 O O . PRO A 1 71 ? -16.069 12.270 12.353 1.00 91.88 71 PRO A O 1
ATOM 590 N N . LYS A 1 72 ? -16.471 12.381 14.563 1.00 90.62 72 LYS A N 1
ATOM 591 C CA . LYS A 1 72 ? -17.935 12.542 14.440 1.00 90.62 72 LYS A CA 1
ATOM 592 C C . LYS A 1 72 ? -18.333 13.817 13.692 1.00 90.62 72 LYS A C 1
ATOM 594 O O . LYS A 1 72 ? -19.415 13.881 13.119 1.00 90.62 72 LYS A O 1
ATOM 599 N N . GLU A 1 73 ? -17.470 14.824 13.718 1.00 94.19 73 GLU A N 1
ATOM 600 C CA . GLU A 1 73 ? -17.618 16.090 13.010 1.00 94.19 73 GLU A CA 1
ATOM 601 C C . GLU A 1 73 ? -17.445 15.964 11.486 1.00 94.19 73 GLU A C 1
ATOM 603 O O . GLU A 1 73 ? -17.876 16.851 10.748 1.00 94.19 73 GLU A O 1
ATOM 608 N N . LEU A 1 74 ? -16.863 14.863 10.996 1.00 92.06 74 LEU A N 1
ATOM 609 C CA . LEU A 1 74 ? -16.680 14.606 9.571 1.00 92.06 74 LEU A CA 1
ATOM 610 C C . LEU A 1 74 ? -17.734 13.625 9.046 1.00 92.06 74 LEU A C 1
ATOM 612 O O . LEU A 1 74 ? -18.048 12.612 9.666 1.00 92.06 74 LEU A O 1
ATOM 616 N N . LYS A 1 75 ? -18.254 13.888 7.842 1.00 93.19 75 LYS A N 1
ATOM 617 C CA . LYS A 1 75 ? -19.174 12.979 7.140 1.00 93.19 75 LYS A CA 1
ATOM 618 C C . LYS A 1 75 ? -18.399 11.898 6.376 1.00 93.19 75 LYS A C 1
ATOM 620 O O . LYS A 1 75 ? -18.355 11.917 5.149 1.00 93.19 75 LYS A O 1
ATOM 625 N N . CYS A 1 76 ? -17.770 10.977 7.102 1.00 94.38 76 CYS A N 1
ATOM 626 C CA . CYS A 1 76 ? -17.096 9.802 6.543 1.00 94.38 76 CYS A CA 1
ATOM 627 C C . CYS A 1 76 ? -17.094 8.623 7.528 1.00 94.38 76 CYS A C 1
ATOM 629 O O . CYS A 1 76 ? -17.349 8.802 8.714 1.00 94.38 76 CYS A O 1
ATOM 631 N N . ASP A 1 77 ? -16.810 7.409 7.043 1.00 94.38 77 ASP A N 1
ATOM 632 C CA . ASP A 1 77 ? -16.791 6.202 7.887 1.00 94.38 77 ASP A CA 1
ATOM 633 C C . ASP A 1 77 ? -15.400 5.875 8.452 1.00 94.38 77 ASP A C 1
ATOM 635 O O . ASP A 1 77 ? -15.260 5.392 9.580 1.00 94.38 77 ASP A O 1
ATOM 639 N N . VAL A 1 78 ? -14.356 6.064 7.641 1.00 96.69 78 VAL A N 1
ATOM 640 C CA . VAL A 1 78 ? -12.981 5.635 7.933 1.00 96.69 78 VAL A CA 1
ATOM 641 C C . VAL A 1 78 ? -12.008 6.694 7.436 1.00 96.69 78 VAL A C 1
ATOM 643 O O . VAL A 1 78 ? -12.078 7.106 6.281 1.00 96.69 78 VAL A O 1
ATOM 646 N N . GLU A 1 79 ? -11.068 7.077 8.292 1.00 95.69 79 GLU A N 1
ATOM 647 C CA . GLU A 1 79 ? -9.912 7.889 7.932 1.00 95.69 79 GLU A CA 1
ATOM 648 C C . GLU A 1 79 ? -8.697 6.969 7.756 1.00 95.69 79 GLU A C 1
ATOM 650 O O . GLU A 1 79 ? -8.419 6.109 8.602 1.00 95.69 79 GLU A O 1
ATOM 655 N N . VAL A 1 80 ? -7.974 7.152 6.650 1.00 96.38 80 VAL A N 1
ATOM 656 C CA . VAL A 1 80 ? -6.682 6.508 6.393 1.00 96.38 80 VAL A CA 1
ATOM 657 C C . VAL A 1 80 ? -5.643 7.610 6.249 1.00 96.38 80 VAL A C 1
ATOM 659 O O . VAL A 1 80 ? -5.654 8.352 5.270 1.00 96.38 80 VAL A O 1
ATOM 662 N N . GLY A 1 81 ? -4.766 7.727 7.238 1.00 92.94 81 GLY A N 1
ATOM 663 C CA . GLY A 1 81 ? -3.719 8.746 7.284 1.00 92.94 81 GLY A CA 1
ATOM 664 C C . GLY A 1 81 ? -2.330 8.127 7.358 1.00 92.94 81 GLY A C 1
ATOM 665 O O . GLY A 1 81 ? -2.181 6.965 7.731 1.00 92.94 81 GLY A O 1
ATOM 666 N N . PHE A 1 82 ? -1.301 8.899 7.020 1.00 86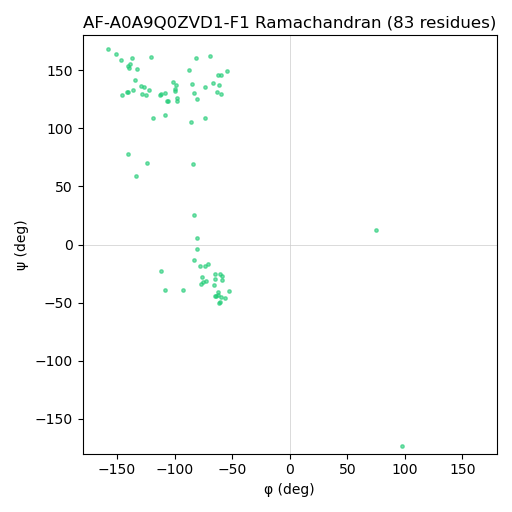.75 82 PHE A N 1
ATOM 667 C CA . PHE A 1 82 ? 0.083 8.512 7.290 1.00 86.75 82 PHE A CA 1
ATOM 668 C C . PHE A 1 82 ? 0.452 8.915 8.718 1.00 86.75 82 PHE A C 1
ATOM 670 O O . PHE A 1 82 ? 0.122 10.019 9.148 1.00 86.75 82 PHE A O 1
ATOM 677 N N . VAL A 1 83 ? 1.161 8.052 9.439 1.00 78.19 83 VAL A N 1
ATOM 678 C CA . VAL A 1 83 ? 1.813 8.438 10.693 1.00 78.19 83 VAL A CA 1
ATOM 679 C C . VAL A 1 83 ? 3.170 9.030 10.327 1.00 78.19 83 VAL A C 1
ATOM 681 O O . VAL A 1 83 ? 4.077 8.302 9.922 1.00 78.19 83 VAL A O 1
ATOM 684 N N . CYS A 1 84 ? 3.290 10.354 10.412 1.00 60.09 84 CYS A N 1
ATOM 685 C CA . CYS A 1 84 ? 4.596 11.000 10.480 1.00 60.09 84 CYS A CA 1
ATOM 686 C C . CYS A 1 84 ? 5.072 10.905 11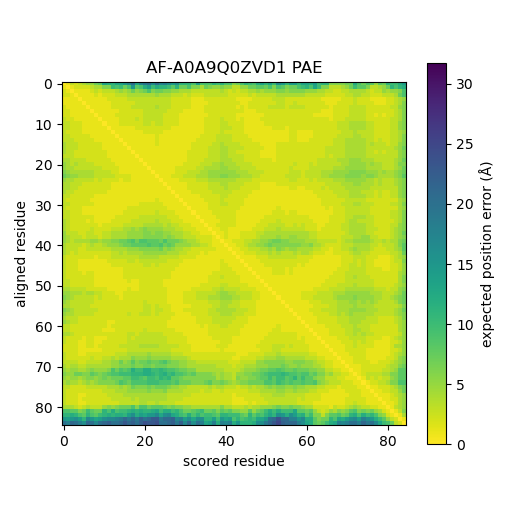.928 1.00 60.09 84 CYS A C 1
ATOM 688 O O . CYS A 1 84 ? 4.334 11.290 12.836 1.00 60.09 84 CYS A O 1
ATOM 690 N N . HIS A 1 85 ? 6.267 10.354 12.122 1.00 53.44 85 HIS A N 1
ATOM 691 C CA . HIS A 1 85 ? 6.993 10.531 13.370 1.00 53.44 85 HIS A CA 1
ATOM 692 C C . HIS A 1 85 ? 7.675 11.896 13.377 1.00 53.44 85 HIS A C 1
ATOM 694 O O . HIS A 1 85 ? 8.113 12.322 12.281 1.00 53.44 85 HIS A O 1
#

Organism: Salix purpurea (NCBI:txid77065)

Secondary structure (DSSP, 8-state):
-HHHHHHHH-EEEE-HHHHHH-TTT---EEEEEEEEEE-TTSPEEEEEEEEETT-TTS-SEEEEEEEEEPPTTSS-SEEEEE---

InterPro domains:
  IPR010404 Chromophore lyase CpcT/CpeT [PF06206] (5-76)
  IPR010404 Chromophore lyase CpcT/CpeT [PT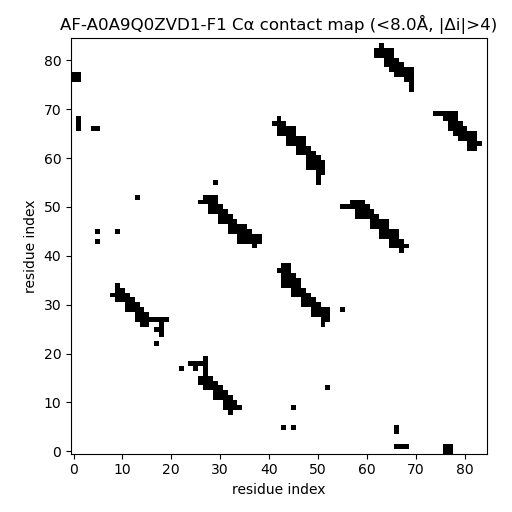HR35137] (3-80)
  IPR038672 Chromophore lyase CpcT/CpeT superfamily [G3DSA:2.40.128.590] (3-80)

Mean predicted aligned error: 3.22 Å

pLDDT: mean 95.03, std 7.26, range [53.44, 98.81]

Foldseek 3Di:
DLVVVLVVLADKDWCVVVCVVPVPPDAIKIKHKDFDDADPLRKTKIWIFIDRPVCPVDTPDIWIWTWDADDPPDPDGIDIDTDDD

Nearest PDB structures (foldseek):
  6liy-assembly1_A  TM=9.786E-01  e=4.989E-11  Arabidopsis thaliana
  4o4s-assembly1_A  TM=8.350E-01  e=3.791E-03  Nostoc sp. PCC 7120 = FACHB-418
  3d2e-assembly1_A  TM=2.748E-01  e=4.301E+00  Saccharomyces cerevisiae

Radius of gyration: 14.97 Å; Cα contacts (8 Å, |Δi|>4): 161; chains: 1; bounding box: 34×25×44 Å